Protein AF-A0A1E1LNU1-F1 (afdb_monomer_lite)

Foldseek 3Di:
DPPPDQDPVCVVVVDDPVVVVVVVCVVLVVLVVLLVLLVVLLVVLVVVLEQSDDLLVLLLLLLLLCCQQPVQPPDPSSVVRSVSVNVSSVSSVVSCLRRHLVVCPVPNVCSVCVVVVSVVSNVVSNVVLVVQCVVDPDSVCSSVVSVPPD

pLDDT: mean 88.0, std 10.59, range [38.09, 97.69]

Sequence (150 aa):
MVRAYLSPVDKVNKPSLRYLQVQDFFVLGSGIPWTIAYILYARQANIDKSYGMPLIPLCANIAWEFIYGVIHPNSLGQVISFVPWLIADVPIVYWTLKHGPSKWEQAPLVADNLGLILTVGIAMMLAMHLAFRRSCKNIEDGPFWSAWGL

Organism: NCBI:txid914238

Structure (mmCIF, N/CA/C/O backbone):
data_AF-A0A1E1LNU1-F1
#
_entry.id   AF-A0A1E1LNU1-F1
#
loop_
_atom_site.group_PDB
_atom_site.id
_atom_site.type_symbol
_atom_site.label_atom_id
_atom_site.label_alt_id
_atom_site.label_comp_id
_atom_site.label_asym_id
_atom_site.label_entity_id
_atom_site.label_seq_id
_atom_site.pdbx_PDB_ins_code
_atom_site.Cartn_x
_atom_site.Cartn_y
_atom_site.Cartn_z
_atom_site.occupancy
_atom_site.B_iso_or_equiv
_atom_site.auth_seq_id
_atom_site.auth_comp_id
_atom_site.auth_asym_id
_atom_site.auth_atom_id
_atom_site.pdbx_PDB_model_num
ATOM 1 N N . MET A 1 1 ? 27.228 3.484 -13.590 1.00 39.44 1 MET A N 1
ATOM 2 C CA . MET A 1 1 ? 26.006 4.055 -14.195 1.00 39.44 1 MET A CA 1
ATOM 3 C C . MET A 1 1 ? 25.040 2.895 -14.382 1.00 39.44 1 MET A C 1
ATOM 5 O O . MET A 1 1 ? 25.286 2.054 -15.237 1.00 39.44 1 MET A O 1
ATOM 9 N N . VAL A 1 2 ? 24.063 2.740 -13.486 1.00 38.09 2 VAL A N 1
ATOM 10 C CA . VAL A 1 2 ? 23.100 1.630 -13.556 1.00 38.09 2 VAL A CA 1
ATOM 11 C C . VAL A 1 2 ? 22.245 1.882 -14.792 1.00 38.09 2 VAL A C 1
ATOM 13 O O . VAL A 1 2 ? 21.582 2.911 -14.868 1.00 38.09 2 VAL A O 1
ATOM 16 N N . ARG A 1 3 ? 22.328 1.014 -15.803 1.00 46.28 3 ARG A N 1
ATOM 17 C CA . ARG A 1 3 ? 21.439 1.095 -16.965 1.00 46.28 3 ARG A CA 1
ATOM 18 C C . ARG A 1 3 ? 20.064 0.666 -16.462 1.00 46.28 3 ARG A C 1
ATOM 20 O O . ARG A 1 3 ? 19.801 -0.530 -16.354 1.00 46.28 3 ARG A O 1
ATOM 27 N N . ALA A 1 4 ? 19.261 1.640 -16.038 1.00 57.31 4 ALA A N 1
ATOM 28 C CA . ALA A 1 4 ? 17.885 1.401 -15.652 1.00 57.31 4 ALA A CA 1
ATOM 29 C C . ALA A 1 4 ? 17.170 0.721 -16.823 1.00 57.31 4 ALA A C 1
ATOM 31 O O . ALA A 1 4 ? 17.462 0.959 -17.999 1.00 57.31 4 ALA A O 1
ATOM 32 N N . TYR A 1 5 ? 16.314 -0.221 -16.466 1.00 64.31 5 TYR A N 1
ATOM 33 C CA . TYR A 1 5 ? 15.467 -0.955 -17.382 1.00 64.31 5 TYR A CA 1
ATOM 34 C C . TYR A 1 5 ? 14.774 0.010 -18.366 1.00 64.31 5 TYR A C 1
ATOM 36 O O . TYR A 1 5 ? 14.134 0.962 -17.936 1.00 64.31 5 TYR A O 1
ATOM 44 N N . LEU A 1 6 ? 14.909 -0.221 -19.678 1.00 72.50 6 LEU A N 1
ATOM 45 C CA . LEU A 1 6 ? 14.205 0.573 -20.693 1.00 72.50 6 LEU A CA 1
ATOM 46 C C . LEU A 1 6 ? 12.798 0.016 -20.887 1.00 72.50 6 LEU A C 1
ATOM 48 O O . LEU A 1 6 ? 12.665 -1.154 -21.278 1.00 72.50 6 LEU A O 1
ATOM 52 N N . SER A 1 7 ? 11.784 0.860 -20.698 1.00 73.06 7 SER A N 1
ATOM 53 C CA . SER A 1 7 ? 10.402 0.482 -20.992 1.00 73.06 7 SER A CA 1
ATOM 54 C C . SER A 1 7 ? 10.227 0.151 -22.485 1.00 73.06 7 SER A C 1
ATOM 56 O O . SER A 1 7 ? 11.021 0.589 -23.329 1.00 73.06 7 SER A O 1
ATOM 58 N N . PRO A 1 8 ? 9.201 -0.628 -22.870 1.00 78.06 8 PRO A N 1
ATOM 59 C CA . PRO A 1 8 ? 8.859 -0.873 -24.267 1.00 78.06 8 PRO A CA 1
ATOM 60 C C . PRO A 1 8 ? 8.709 0.423 -25.071 1.00 78.06 8 PRO A C 1
ATOM 62 O O . PRO A 1 8 ? 9.169 0.495 -26.210 1.00 78.06 8 PRO A O 1
ATOM 65 N N . VAL A 1 9 ? 8.137 1.460 -24.453 1.00 77.94 9 VAL A N 1
ATOM 66 C CA . VAL A 1 9 ? 7.977 2.789 -25.053 1.00 77.94 9 VAL A CA 1
ATOM 67 C C . VAL A 1 9 ? 9.340 3.441 -25.292 1.00 77.94 9 VAL A C 1
ATOM 69 O O . VAL A 1 9 ? 9.596 3.937 -26.390 1.00 77.94 9 VAL A O 1
ATOM 72 N N . ASP A 1 10 ? 10.257 3.358 -24.327 1.00 82.69 10 ASP A N 1
ATOM 73 C CA . ASP A 1 10 ? 11.613 3.903 -24.468 1.00 82.69 10 ASP A CA 1
ATOM 74 C C . ASP A 1 10 ? 12.416 3.179 -25.555 1.00 82.69 10 ASP A C 1
ATOM 76 O O . ASP A 1 10 ? 13.184 3.803 -26.290 1.00 82.69 10 ASP A O 1
ATOM 80 N N . LYS A 1 11 ? 12.221 1.864 -25.714 1.00 83.88 11 LYS A N 1
ATOM 81 C CA . LYS A 1 11 ? 12.872 1.081 -26.780 1.00 83.88 11 LYS A CA 1
ATOM 82 C C . LYS A 1 11 ? 12.426 1.520 -28.175 1.00 83.88 11 LYS A C 1
ATOM 84 O O . LYS A 1 11 ? 13.252 1.539 -29.089 1.00 83.88 11 LYS A O 1
ATOM 89 N N . VAL A 1 12 ? 11.147 1.864 -28.337 1.00 87.19 12 VAL A N 1
ATOM 90 C CA . VAL A 1 12 ? 10.583 2.343 -29.609 1.00 87.19 12 VAL A CA 1
ATOM 91 C C . VAL A 1 12 ? 11.014 3.782 -29.882 1.00 87.19 12 VAL A C 1
ATOM 93 O O . VAL A 1 12 ? 11.515 4.075 -30.967 1.00 87.19 12 VAL A O 1
ATOM 96 N N . ASN A 1 13 ? 10.884 4.660 -28.887 1.00 87.56 13 ASN A N 1
ATOM 97 C CA . ASN A 1 13 ? 11.117 6.095 -29.047 1.00 87.56 13 ASN A CA 1
ATOM 98 C C . ASN A 1 13 ? 12.602 6.484 -29.032 1.00 87.56 13 ASN A C 1
ATOM 100 O O . ASN A 1 13 ? 12.945 7.566 -29.502 1.00 87.56 13 ASN A O 1
ATOM 104 N N . LYS A 1 14 ? 13.480 5.617 -28.504 1.00 88.38 14 LYS A N 1
ATOM 105 C CA . LYS A 1 14 ? 14.933 5.832 -28.376 1.00 88.38 14 LYS A CA 1
ATOM 106 C C . LYS A 1 14 ? 15.276 7.235 -27.838 1.00 88.38 14 LYS A C 1
ATOM 108 O O . LYS A 1 14 ? 16.014 7.977 -28.494 1.00 88.38 14 LYS A O 1
ATOM 113 N N . PRO A 1 15 ? 14.736 7.627 -26.670 1.00 86.44 15 PRO A N 1
ATOM 114 C CA . PRO A 1 15 ? 14.936 8.967 -26.139 1.00 86.44 15 PRO A CA 1
ATOM 115 C C . PRO A 1 15 ? 16.404 9.214 -25.760 1.00 86.44 15 PRO A C 1
ATOM 117 O O . PRO A 1 15 ? 17.189 8.289 -25.538 1.00 86.44 15 PRO A O 1
ATOM 120 N N . SER A 1 16 ? 16.785 10.490 -25.662 1.00 91.12 16 SER A N 1
ATOM 121 C CA . SER A 1 16 ? 18.132 10.868 -25.216 1.00 91.12 16 SER A CA 1
ATOM 122 C C . SER A 1 16 ? 18.413 10.395 -23.781 1.00 91.12 16 SER A C 1
ATOM 124 O O . SER A 1 16 ? 17.504 10.307 -22.957 1.00 91.12 16 SER A O 1
ATOM 126 N N . LEU A 1 17 ? 19.687 10.174 -23.436 1.00 87.81 17 LEU A N 1
ATOM 127 C CA . LEU A 1 17 ? 20.077 9.779 -22.074 1.00 87.81 17 LEU A CA 1
ATOM 128 C C . LEU A 1 17 ? 19.579 10.770 -21.008 1.00 87.81 17 LEU A C 1
ATOM 130 O O . LEU A 1 17 ? 19.150 10.356 -19.936 1.00 87.81 17 LEU A O 1
ATOM 134 N N . ARG A 1 18 ? 19.590 12.073 -21.317 1.00 88.19 18 ARG A N 1
ATOM 135 C CA . ARG A 1 18 ? 19.108 13.120 -20.407 1.00 88.19 18 ARG A CA 1
ATOM 136 C C . ARG A 1 18 ? 17.622 12.959 -20.088 1.00 88.19 18 ARG A C 1
ATOM 138 O O . ARG A 1 18 ? 17.226 13.186 -18.952 1.00 88.19 18 ARG A O 1
ATOM 145 N N . TYR A 1 19 ? 16.815 12.568 -21.073 1.00 87.75 19 TYR A N 1
ATOM 146 C CA . TYR A 1 19 ? 15.390 12.313 -20.868 1.00 87.75 19 TYR A CA 1
ATOM 147 C C . TYR A 1 19 ? 15.178 11.166 -19.873 1.00 87.75 19 TYR A C 1
ATOM 149 O O . TYR A 1 19 ? 14.474 11.348 -18.885 1.00 87.75 19 TYR A O 1
ATOM 157 N N . LEU A 1 20 ? 15.871 10.040 -20.077 1.00 83.94 20 LEU A N 1
ATOM 158 C CA . LEU A 1 20 ? 15.795 8.878 -19.183 1.00 83.94 20 LEU A CA 1
ATOM 159 C C . LEU A 1 20 ? 16.226 9.228 -17.751 1.00 83.94 20 LEU A C 1
ATOM 161 O O . LEU A 1 20 ? 15.555 8.862 -16.797 1.00 83.94 20 LEU A O 1
ATOM 165 N N . GLN A 1 21 ? 17.297 10.012 -17.595 1.00 86.38 21 GLN A N 1
ATOM 166 C CA . GLN A 1 21 ? 17.763 10.459 -16.277 1.00 86.38 21 GLN A CA 1
ATOM 167 C C . GLN A 1 21 ? 16.735 11.332 -15.548 1.00 86.38 21 GLN A C 1
ATOM 169 O O . GLN A 1 21 ? 16.561 11.194 -14.339 1.00 86.38 21 GLN A O 1
ATOM 174 N N . VAL A 1 22 ? 16.066 12.237 -16.267 1.00 88.06 22 VAL A N 1
ATOM 175 C CA . VAL A 1 22 ? 15.014 13.087 -15.692 1.00 88.06 22 VAL A CA 1
ATOM 176 C C . VAL A 1 22 ? 13.795 12.246 -15.307 1.00 88.06 22 VAL A C 1
ATOM 178 O O . VAL A 1 22 ? 13.253 12.431 -14.221 1.00 88.06 22 VAL A O 1
ATOM 181 N N . GLN A 1 23 ? 13.398 11.295 -16.155 1.00 84.19 23 GLN A N 1
ATOM 182 C CA . GLN A 1 23 ? 12.316 10.353 -15.869 1.00 84.19 23 GLN A CA 1
ATOM 183 C C . GLN A 1 23 ? 12.604 9.528 -14.608 1.00 84.19 23 GLN A C 1
ATOM 185 O O . GLN A 1 23 ? 11.797 9.539 -13.679 1.00 84.19 23 GLN A O 1
ATOM 190 N N . ASP A 1 24 ? 13.770 8.882 -14.534 1.00 80.88 24 ASP A N 1
ATOM 191 C CA . ASP A 1 24 ? 14.178 8.076 -13.379 1.00 80.88 24 ASP A CA 1
ATOM 192 C C . ASP A 1 24 ? 14.226 8.912 -12.094 1.00 80.88 24 ASP A C 1
ATOM 194 O O . ASP A 1 24 ? 13.791 8.455 -11.036 1.00 80.88 24 ASP A O 1
ATOM 198 N N . PHE A 1 25 ? 14.705 10.158 -12.182 1.00 85.44 25 PHE A N 1
ATOM 199 C CA . PHE A 1 25 ? 14.739 11.079 -11.048 1.00 85.44 25 PHE A CA 1
ATOM 200 C C . PHE A 1 25 ? 13.340 11.355 -10.486 1.00 85.44 25 PHE A C 1
ATOM 202 O O . PHE A 1 25 ? 13.156 11.293 -9.272 1.00 85.44 25 PHE A O 1
ATOM 209 N N . PHE A 1 26 ? 12.348 11.628 -11.338 1.00 85.56 26 PHE A N 1
ATOM 210 C CA . PHE A 1 26 ? 10.980 11.875 -10.873 1.00 85.56 26 PHE A CA 1
ATOM 211 C C . PHE A 1 26 ? 10.307 10.613 -10.339 1.00 85.56 26 PHE A C 1
ATOM 213 O O . PHE A 1 26 ? 9.633 10.679 -9.311 1.00 85.56 26 PHE A O 1
ATOM 220 N N . VAL A 1 27 ? 10.517 9.465 -10.987 1.00 78.19 27 VAL A N 1
ATOM 221 C CA . VAL A 1 27 ? 9.957 8.185 -10.534 1.00 78.19 27 VAL A CA 1
ATOM 222 C C . VAL A 1 27 ? 10.501 7.830 -9.153 1.00 78.19 27 VAL A C 1
ATOM 224 O O . VAL A 1 27 ? 9.724 7.648 -8.219 1.00 78.19 27 VAL A O 1
ATOM 227 N N . LEU A 1 28 ? 11.823 7.821 -8.976 1.00 79.38 28 LEU A N 1
ATOM 228 C CA . LEU A 1 28 ? 12.436 7.522 -7.678 1.00 79.38 28 LEU A CA 1
ATOM 229 C C 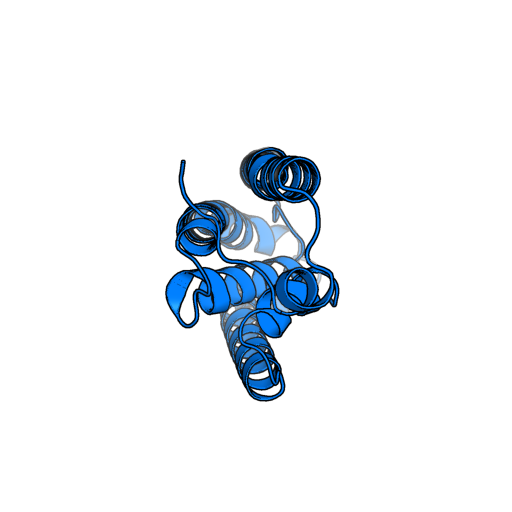. LEU A 1 28 ? 12.144 8.619 -6.643 1.00 79.38 28 LEU A C 1
ATOM 231 O O . LEU A 1 28 ? 11.902 8.321 -5.475 1.00 79.38 28 LEU A O 1
ATOM 235 N N . GLY A 1 29 ? 12.119 9.882 -7.074 1.00 84.31 29 GLY A N 1
ATOM 236 C CA . GLY A 1 29 ? 11.820 11.038 -6.232 1.00 84.31 29 GLY A CA 1
ATOM 237 C C . GLY A 1 29 ? 10.399 11.025 -5.671 1.00 84.31 29 GLY A C 1
ATOM 238 O O . GLY A 1 29 ? 10.211 11.369 -4.505 1.00 84.31 29 GLY A O 1
ATOM 239 N N . SER A 1 30 ? 9.410 10.560 -6.447 1.00 83.94 30 SER A N 1
ATOM 240 C CA . SER A 1 30 ? 8.024 10.380 -5.976 1.00 83.94 30 SER A CA 1
ATOM 241 C C . SER A 1 30 ? 7.905 9.374 -4.824 1.00 83.94 30 SER A C 1
ATOM 243 O O . SER A 1 30 ? 6.989 9.474 -4.007 1.00 83.94 30 SER A O 1
ATOM 245 N N . GLY A 1 31 ? 8.905 8.494 -4.692 1.00 84.25 31 GLY A N 1
ATOM 246 C CA . GLY A 1 31 ? 9.117 7.603 -3.557 1.00 84.25 31 GLY A CA 1
ATOM 247 C C . GLY A 1 31 ? 9.013 8.303 -2.199 1.00 84.25 31 GLY A C 1
ATOM 248 O O . GLY A 1 31 ? 8.413 7.795 -1.251 1.00 84.25 31 GLY A O 1
ATOM 249 N N . ILE A 1 32 ? 9.615 9.491 -2.105 1.00 88.25 32 ILE A N 1
ATOM 250 C CA . ILE A 1 32 ? 9.825 10.202 -0.842 1.00 88.25 32 ILE A CA 1
ATOM 251 C C . ILE A 1 32 ? 8.521 10.825 -0.316 1.00 88.25 32 ILE A C 1
ATOM 253 O O . ILE A 1 32 ? 8.162 10.519 0.825 1.00 88.25 32 ILE A O 1
ATOM 257 N N . PRO A 1 33 ? 7.780 11.650 -1.089 1.00 91.69 33 PRO A N 1
ATOM 258 C CA . PRO A 1 33 ? 6.497 12.184 -0.638 1.00 91.69 33 PRO A CA 1
ATOM 259 C C . PRO A 1 33 ? 5.505 11.097 -0.223 1.00 91.69 33 PRO A C 1
ATOM 261 O O . PRO A 1 33 ? 4.801 11.273 0.769 1.00 91.69 33 PRO A O 1
ATOM 264 N N . TRP A 1 34 ? 5.481 9.966 -0.935 1.00 89.62 34 TRP A N 1
ATOM 265 C CA . TRP A 1 34 ? 4.572 8.862 -0.629 1.00 89.62 34 TRP A CA 1
ATOM 266 C C . TRP A 1 34 ? 4.896 8.204 0.716 1.00 89.62 34 TRP A C 1
ATOM 268 O O . TRP A 1 34 ? 4.021 8.052 1.567 1.00 89.62 34 TRP A O 1
ATOM 278 N N . THR A 1 35 ? 6.179 7.929 0.970 1.00 90.75 35 THR A N 1
ATOM 279 C CA . THR A 1 35 ? 6.636 7.410 2.268 1.00 90.75 35 THR A CA 1
ATOM 280 C C . THR A 1 35 ? 6.296 8.374 3.406 1.00 90.75 35 THR A C 1
ATOM 282 O O . THR A 1 35 ? 5.818 7.953 4.460 1.00 90.75 35 THR A O 1
ATOM 285 N N . ILE A 1 36 ? 6.500 9.681 3.200 1.00 93.81 36 ILE A N 1
ATOM 286 C CA . ILE A 1 36 ? 6.125 10.703 4.187 1.00 93.81 36 ILE A CA 1
ATOM 287 C C . ILE A 1 36 ? 4.614 10.664 4.439 1.00 93.81 36 ILE A C 1
ATOM 289 O O . ILE A 1 36 ? 4.200 10.695 5.597 1.00 93.81 36 ILE A O 1
ATOM 293 N N . ALA A 1 37 ? 3.793 10.546 3.394 1.00 93.19 37 ALA A N 1
ATOM 294 C CA . ALA A 1 37 ? 2.344 10.452 3.532 1.00 93.19 37 ALA A CA 1
ATOM 295 C C . ALA A 1 37 ? 1.924 9.241 4.380 1.00 93.19 37 ALA A C 1
ATOM 297 O O . ALA A 1 37 ? 1.102 9.400 5.278 1.00 93.19 37 ALA A O 1
ATOM 298 N N . TYR A 1 38 ? 2.528 8.066 4.183 1.00 93.44 38 TYR A N 1
ATOM 299 C CA . TYR A 1 38 ? 2.204 6.858 4.962 1.00 93.44 38 TYR A CA 1
ATOM 300 C C . TYR A 1 38 ? 2.545 7.037 6.444 1.00 93.44 38 TYR A C 1
ATOM 302 O O . TYR A 1 38 ? 1.737 6.729 7.325 1.00 93.44 38 TYR A O 1
ATOM 310 N N . ILE A 1 39 ? 3.709 7.626 6.731 1.00 94.00 39 ILE A N 1
ATOM 311 C CA . ILE A 1 39 ? 4.115 7.962 8.102 1.00 94.00 39 ILE A CA 1
ATOM 312 C C . ILE A 1 39 ? 3.127 8.956 8.725 1.00 94.00 39 ILE A C 1
ATOM 314 O O . ILE A 1 39 ? 2.722 8.787 9.879 1.00 94.00 39 ILE A O 1
ATOM 318 N N . LEU A 1 40 ? 2.723 9.987 7.978 1.00 95.25 40 LEU A N 1
ATOM 319 C CA . LEU A 1 40 ? 1.758 10.978 8.447 1.00 95.25 40 LEU A CA 1
ATOM 320 C C . LEU A 1 40 ? 0.375 10.364 8.676 1.00 95.25 40 LEU A C 1
ATOM 322 O O . LEU A 1 40 ? -0.219 10.661 9.709 1.00 95.25 40 LEU A O 1
ATOM 326 N N . TYR A 1 41 ? -0.103 9.470 7.807 1.00 94.75 41 TYR A N 1
ATOM 327 C CA . TYR A 1 41 ? -1.358 8.741 8.005 1.00 94.75 41 TYR A CA 1
ATOM 328 C C . TYR A 1 41 ? -1.327 7.905 9.281 1.00 94.75 41 TYR A C 1
ATOM 330 O O . TYR A 1 41 ? -2.230 8.021 10.109 1.00 94.75 41 TYR A O 1
ATOM 338 N N . ALA A 1 42 ? -0.271 7.116 9.492 1.00 94.31 42 ALA A N 1
ATOM 339 C CA . ALA A 1 42 ? -0.119 6.318 10.706 1.00 94.31 42 ALA A CA 1
ATOM 340 C C . ALA A 1 42 ? -0.042 7.195 11.969 1.00 94.31 42 ALA A C 1
ATOM 342 O O . ALA A 1 42 ? -0.671 6.893 12.987 1.00 94.31 42 ALA A O 1
ATOM 343 N N . ARG A 1 43 ? 0.704 8.306 11.911 1.00 95.06 43 ARG A N 1
ATOM 344 C CA . ARG A 1 43 ? 0.815 9.264 13.019 1.00 95.06 43 ARG A CA 1
ATOM 345 C C . ARG A 1 43 ? -0.532 9.918 13.324 1.00 95.06 43 ARG A C 1
ATOM 347 O O . ARG A 1 43 ? -0.919 9.973 14.491 1.00 95.06 43 ARG A O 1
ATOM 354 N N . GLN A 1 44 ? -1.234 10.394 12.302 1.00 94.75 44 GLN A N 1
ATOM 355 C CA . GLN A 1 44 ? -2.514 11.077 12.449 1.00 94.75 44 GLN A CA 1
ATOM 356 C C . GLN A 1 44 ? -3.599 10.121 12.959 1.00 94.75 44 GLN A C 1
ATOM 358 O O . GLN A 1 44 ? -4.338 10.488 13.866 1.00 94.75 44 GLN A O 1
ATOM 363 N N . ALA A 1 45 ? -3.615 8.865 12.496 1.00 93.56 45 ALA A N 1
ATOM 364 C CA . ALA A 1 45 ? -4.508 7.815 12.998 1.00 93.56 45 ALA A CA 1
ATOM 365 C C . ALA A 1 45 ? -4.408 7.638 14.522 1.00 93.56 45 ALA A C 1
ATOM 367 O O . ALA A 1 45 ? -5.415 7.532 15.227 1.00 93.56 45 ALA A O 1
ATOM 368 N N . ASN A 1 46 ? -3.179 7.649 15.048 1.00 94.25 46 ASN A N 1
ATOM 369 C CA . ASN A 1 46 ? -2.941 7.554 16.483 1.00 94.25 46 ASN A CA 1
ATOM 370 C C . ASN A 1 46 ? -3.335 8.834 17.238 1.00 94.25 46 ASN A C 1
ATOM 372 O O . ASN A 1 46 ? -3.801 8.738 18.373 1.00 94.25 46 ASN A O 1
ATOM 376 N N . ILE A 1 47 ? -3.135 10.018 16.654 1.00 94.38 47 ILE A N 1
ATOM 377 C CA . ILE A 1 47 ? -3.506 11.298 17.282 1.00 94.38 47 ILE A CA 1
ATOM 378 C C . ILE A 1 47 ? -5.030 11.423 17.363 1.00 94.38 47 ILE A C 1
ATOM 380 O O . ILE A 1 47 ? -5.568 11.612 18.452 1.00 94.38 47 ILE A O 1
ATOM 384 N N . ASP A 1 48 ? -5.718 11.223 16.241 1.00 93.62 48 ASP A N 1
ATOM 385 C CA . ASP A 1 48 ? -7.168 11.415 16.122 1.00 93.62 48 ASP A CA 1
ATOM 386 C C . ASP A 1 48 ? -7.982 10.248 16.683 1.00 93.62 48 ASP A C 1
ATOM 388 O O . ASP A 1 48 ? -9.216 10.305 16.721 1.00 93.62 48 ASP A O 1
ATOM 392 N N . LYS A 1 49 ? -7.298 9.170 17.093 1.00 91.50 49 LYS A N 1
ATOM 393 C CA . LYS A 1 49 ? -7.917 7.912 17.523 1.00 91.50 49 LYS A CA 1
ATOM 394 C C . LYS A 1 49 ? -8.942 7.458 16.484 1.00 91.50 49 LYS A C 1
ATOM 396 O O . LYS A 1 49 ? -10.113 7.242 16.791 1.00 91.50 49 LYS A O 1
ATOM 401 N N . SER A 1 50 ? -8.488 7.355 15.238 1.00 89.25 50 SER A N 1
ATOM 402 C CA . SER A 1 50 ? -9.299 7.000 14.073 1.00 89.25 50 SER A CA 1
ATOM 403 C C . SER A 1 50 ? -8.521 6.077 13.134 1.00 89.25 50 SER A C 1
ATOM 405 O O . SER A 1 50 ? -7.332 5.828 13.334 1.00 89.25 50 SER A O 1
ATOM 407 N N . TYR A 1 51 ? -9.179 5.585 12.086 1.00 85.62 51 TYR A N 1
ATOM 408 C CA . TYR A 1 51 ? -8.481 4.987 10.951 1.00 85.62 51 TYR A CA 1
ATOM 409 C C . TYR A 1 51 ? -7.716 6.069 10.172 1.00 85.62 51 TYR A C 1
ATOM 411 O O . TYR A 1 51 ? -8.233 7.164 9.950 1.00 85.62 51 TYR A O 1
ATOM 419 N N . GLY A 1 52 ? -6.467 5.777 9.795 1.00 80.50 52 GLY A N 1
ATOM 420 C CA . GLY A 1 52 ? -5.586 6.739 9.115 1.00 80.50 52 GLY A CA 1
ATOM 421 C C . GLY A 1 52 ? -5.936 6.961 7.650 1.00 80.50 52 GLY A C 1
ATOM 422 O O . GLY A 1 52 ? -5.731 8.045 7.122 1.00 80.50 52 GLY A O 1
ATOM 423 N N . MET A 1 53 ? -6.500 5.943 7.006 1.00 90.12 53 MET A N 1
ATOM 424 C CA . MET A 1 53 ? -6.876 5.940 5.597 1.00 90.12 53 MET A CA 1
ATOM 425 C C . MET A 1 53 ? -8.232 5.236 5.444 1.00 90.12 53 MET A C 1
ATOM 427 O O . MET A 1 53 ? -8.526 4.333 6.233 1.00 90.12 53 MET A O 1
ATOM 431 N N . PRO A 1 54 ? -9.073 5.611 4.462 1.00 91.38 54 PRO A N 1
ATOM 432 C CA . PRO A 1 54 ? -10.293 4.862 4.180 1.00 91.38 54 PRO A CA 1
ATOM 433 C C . PRO A 1 54 ? -9.999 3.379 3.882 1.00 91.38 54 PRO A C 1
ATOM 435 O O . PRO A 1 54 ? -8.982 3.045 3.275 1.00 91.38 54 PRO A O 1
ATOM 438 N N . LEU A 1 55 ? -10.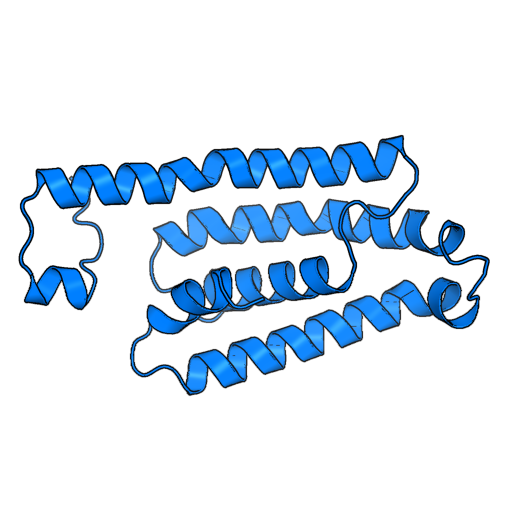907 2.486 4.297 1.00 92.81 55 LEU A N 1
ATOM 439 C CA . LEU A 1 55 ? -10.672 1.033 4.303 1.00 92.81 55 LEU A CA 1
ATOM 440 C C . LEU A 1 55 ? -10.380 0.451 2.912 1.00 92.81 55 LEU A C 1
ATOM 442 O O . LEU A 1 55 ? -9.488 -0.379 2.773 1.00 92.81 55 LEU A O 1
ATOM 446 N N . ILE A 1 56 ? -11.127 0.880 1.889 1.00 92.69 56 ILE A N 1
ATOM 447 C CA . ILE A 1 56 ? -10.990 0.364 0.517 1.00 92.69 56 ILE A CA 1
ATOM 448 C C . ILE A 1 56 ? -9.625 0.749 -0.090 1.00 92.69 56 ILE A C 1
ATOM 450 O O . ILE A 1 56 ? -8.915 -0.164 -0.510 1.00 92.69 56 ILE A O 1
ATOM 454 N N . PRO A 1 57 ? -9.207 2.034 -0.086 1.00 92.81 57 PRO A N 1
ATOM 455 C CA . PRO A 1 57 ? -7.854 2.434 -0.477 1.00 92.81 57 PRO A CA 1
ATOM 456 C C . PRO A 1 57 ? -6.746 1.692 0.269 1.00 92.81 57 PRO A C 1
ATOM 458 O O . PRO A 1 57 ? -5.793 1.257 -0.362 1.00 92.81 57 PRO A O 1
ATOM 461 N N . LEU A 1 58 ? -6.889 1.476 1.582 1.00 94.88 58 LEU A N 1
ATOM 462 C CA . LEU A 1 58 ? -5.903 0.713 2.354 1.00 94.88 58 LEU A CA 1
ATOM 463 C C . LEU A 1 58 ? -5.792 -0.736 1.858 1.00 94.88 58 LEU A C 1
ATOM 465 O O . LEU A 1 58 ? -4.693 -1.245 1.667 1.00 94.88 58 LEU A O 1
ATOM 469 N N . CYS A 1 59 ? -6.926 -1.398 1.601 1.00 96.38 59 CYS A N 1
ATOM 470 C CA . CYS A 1 59 ? -6.924 -2.751 1.039 1.00 96.38 59 CYS A CA 1
ATOM 471 C C . CYS A 1 59 ? -6.263 -2.795 -0.344 1.00 96.38 59 CYS A C 1
ATOM 473 O O . CYS A 1 59 ? -5.548 -3.747 -0.657 1.00 96.38 59 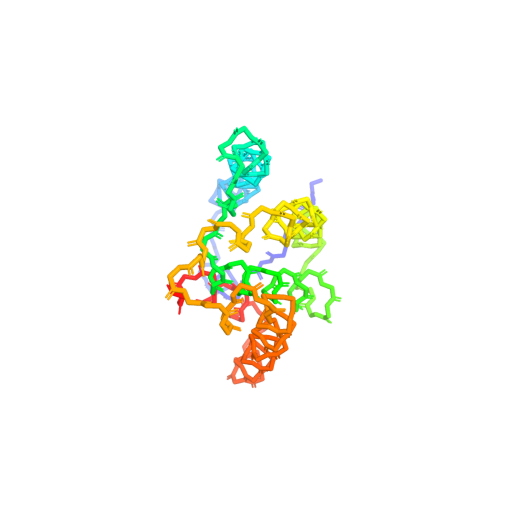CYS A O 1
ATOM 475 N N . ALA A 1 60 ? -6.523 -1.782 -1.169 1.00 94.62 60 ALA A N 1
ATOM 476 C CA . ALA A 1 60 ? -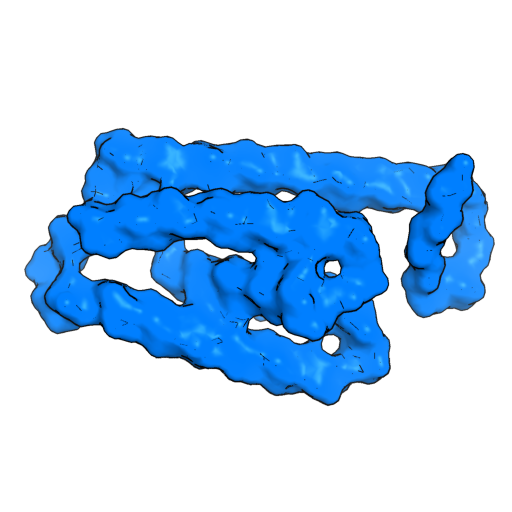5.982 -1.690 -2.513 1.00 94.62 60 ALA A CA 1
ATOM 477 C C . ALA A 1 60 ? -4.472 -1.401 -2.514 1.00 94.62 60 ALA A C 1
ATOM 479 O O . ALA A 1 60 ? -3.751 -2.064 -3.252 1.00 94.62 60 ALA A O 1
ATOM 480 N N . ASN A 1 61 ? -3.983 -0.509 -1.643 1.00 94.56 61 ASN A N 1
ATOM 481 C CA . ASN A 1 61 ? -2.552 -0.228 -1.479 1.00 94.56 61 ASN A CA 1
ATOM 482 C C . ASN A 1 61 ? -1.787 -1.487 -1.065 1.00 94.56 61 ASN A C 1
ATOM 484 O O . ASN A 1 61 ? -0.908 -1.924 -1.803 1.00 94.56 61 ASN A O 1
ATOM 488 N N . ILE A 1 62 ? -2.211 -2.150 0.017 1.00 95.94 62 ILE A N 1
ATOM 489 C CA . ILE A 1 62 ? -1.579 -3.390 0.496 1.00 95.94 62 ILE A CA 1
ATOM 490 C C . ILE A 1 62 ? -1.526 -4.436 -0.622 1.00 95.94 62 ILE A C 1
ATOM 492 O O . ILE A 1 62 ? -0.503 -5.089 -0.837 1.00 95.94 62 ILE A O 1
ATOM 496 N N . ALA A 1 63 ? -2.632 -4.611 -1.351 1.00 96.44 63 ALA A N 1
ATOM 497 C CA . ALA A 1 63 ? -2.691 -5.573 -2.439 1.00 96.44 63 ALA A CA 1
ATOM 498 C C . ALA A 1 63 ? -1.766 -5.190 -3.603 1.00 96.44 63 ALA A C 1
ATOM 500 O O . ALA A 1 63 ? -1.036 -6.045 -4.106 1.00 96.44 63 ALA A O 1
ATOM 501 N N . TRP A 1 64 ? -1.766 -3.925 -4.021 1.00 94.81 64 TRP A N 1
ATOM 502 C CA . TRP A 1 64 ? -0.912 -3.417 -5.092 1.00 94.81 64 TRP A CA 1
ATOM 503 C C . TRP A 1 64 ? 0.572 -3.582 -4.739 1.00 94.81 64 TRP A C 1
ATOM 505 O O . TRP A 1 64 ? 1.337 -4.168 -5.509 1.00 94.81 64 TRP A O 1
ATOM 515 N N . GLU A 1 65 ? 0.968 -3.164 -3.541 1.00 94.94 65 GLU A N 1
ATOM 516 C CA . GLU A 1 65 ? 2.351 -3.225 -3.067 1.00 94.94 65 GLU A CA 1
ATOM 517 C C . GLU A 1 65 ? 2.828 -4.663 -2.871 1.00 94.94 65 GLU A C 1
ATOM 519 O O . GLU A 1 65 ? 3.969 -4.989 -3.199 1.00 94.94 65 GLU A O 1
ATOM 524 N N . PHE A 1 66 ? 1.958 -5.567 -2.422 1.00 95.62 66 PHE A N 1
ATOM 525 C CA . PHE A 1 66 ? 2.305 -6.980 -2.309 1.00 95.62 66 PHE A CA 1
ATOM 526 C C . PHE A 1 66 ? 2.437 -7.661 -3.677 1.00 95.62 66 PHE A C 1
ATOM 528 O O . PHE A 1 66 ? 3.431 -8.349 -3.938 1.00 95.62 66 PHE A O 1
ATOM 535 N N . ILE A 1 67 ? 1.475 -7.461 -4.586 1.00 94.81 67 ILE A N 1
ATOM 536 C CA . ILE A 1 67 ? 1.521 -8.082 -5.916 1.00 94.81 67 ILE A CA 1
ATOM 537 C C . ILE A 1 67 ? 2.728 -7.586 -6.706 1.00 94.81 67 ILE A C 1
ATOM 539 O O . ILE A 1 67 ? 3.450 -8.409 -7.265 1.00 94.81 67 ILE A O 1
ATOM 543 N N . TYR A 1 68 ? 2.978 -6.280 -6.744 1.00 91.81 68 TYR A N 1
ATOM 544 C CA . TYR A 1 68 ? 4.024 -5.710 -7.597 1.00 91.81 68 TYR A CA 1
ATOM 545 C C . TYR A 1 68 ? 5.357 -5.480 -6.883 1.00 91.81 68 TYR A C 1
ATOM 547 O O . TYR A 1 68 ? 6.375 -5.305 -7.545 1.00 91.81 68 TYR A O 1
ATOM 555 N N . GLY A 1 69 ? 5.391 -5.500 -5.552 1.00 90.44 69 GLY A N 1
ATOM 556 C CA . GLY A 1 69 ? 6.629 -5.445 -4.774 1.00 90.44 69 GLY A CA 1
ATOM 557 C C . GLY A 1 69 ? 7.204 -6.823 -4.445 1.00 90.44 69 GLY A C 1
ATOM 558 O O . GLY A 1 69 ? 8.424 -6.955 -4.354 1.00 90.44 69 GLY A O 1
ATOM 559 N N . VAL A 1 70 ? 6.358 -7.854 -4.291 1.00 92.38 70 VAL A N 1
ATOM 560 C CA . VAL A 1 70 ? 6.776 -9.179 -3.790 1.00 92.38 70 VAL A CA 1
ATOM 561 C C . VAL A 1 70 ? 6.530 -10.305 -4.796 1.00 92.38 70 VAL A C 1
ATOM 563 O O . VAL A 1 70 ? 7.454 -11.062 -5.087 1.00 92.38 70 VAL A O 1
ATOM 566 N N . ILE A 1 71 ? 5.314 -10.443 -5.339 1.00 92.50 71 ILE A N 1
ATOM 567 C CA . ILE A 1 71 ? 4.964 -11.601 -6.192 1.00 92.50 71 ILE A CA 1
ATOM 568 C C . ILE A 1 71 ? 5.461 -11.434 -7.637 1.00 92.50 71 ILE A C 1
ATOM 570 O O . ILE A 1 71 ? 6.018 -12.363 -8.225 1.00 92.50 71 ILE A O 1
ATOM 574 N N . HIS A 1 72 ? 5.251 -10.261 -8.225 1.00 89.06 72 HIS A N 1
ATOM 575 C CA . HIS A 1 72 ? 5.582 -9.940 -9.613 1.00 89.06 72 HIS A CA 1
ATOM 576 C C . HIS A 1 72 ? 6.341 -8.608 -9.724 1.00 89.06 72 HIS A C 1
ATOM 578 O O . HIS A 1 72 ? 5.858 -7.694 -10.397 1.00 89.06 72 HIS A O 1
ATOM 584 N N . PRO A 1 73 ? 7.522 -8.471 -9.091 1.00 85.12 73 PRO A N 1
ATOM 585 C CA . PRO A 1 73 ? 8.326 -7.270 -9.245 1.00 85.12 73 PRO A CA 1
ATOM 586 C C . PRO A 1 73 ? 8.924 -7.181 -10.647 1.00 85.12 73 PRO A C 1
ATOM 588 O O . PRO A 1 73 ? 9.508 -8.139 -11.158 1.00 85.12 73 PRO A O 1
ATOM 591 N N . ASN A 1 74 ? 8.833 -5.999 -11.256 1.00 80.00 74 ASN A N 1
ATOM 592 C CA . ASN A 1 74 ? 9.381 -5.767 -12.596 1.00 80.00 74 ASN A CA 1
ATOM 593 C C . ASN A 1 74 ? 10.818 -5.248 -12.573 1.00 80.00 74 ASN A C 1
ATOM 595 O O . ASN A 1 74 ? 11.522 -5.315 -13.580 1.00 80.00 74 ASN A O 1
ATOM 599 N N . SER A 1 75 ? 11.262 -4.696 -11.445 1.00 78.94 75 SER A N 1
ATOM 600 C CA . SER A 1 75 ? 12.619 -4.188 -11.280 1.00 78.94 75 SER A CA 1
ATOM 601 C C . SER A 1 75 ? 13.023 -4.152 -9.811 1.00 78.94 75 SER A C 1
ATOM 603 O O . SER A 1 75 ? 12.181 -4.105 -8.915 1.00 78.94 75 SER A O 1
ATOM 605 N N . LEU A 1 76 ? 14.334 -4.102 -9.560 1.00 76.75 76 LEU A N 1
ATOM 606 C CA . LEU A 1 76 ? 14.859 -3.891 -8.211 1.00 76.75 76 LEU A CA 1
ATOM 607 C C . LEU A 1 76 ? 14.392 -2.548 -7.621 1.00 76.75 76 LEU A C 1
ATOM 609 O O . LEU A 1 76 ? 14.178 -2.452 -6.419 1.00 76.75 76 LEU A O 1
ATOM 613 N N . GLY A 1 77 ? 14.185 -1.532 -8.467 1.00 76.38 77 GLY A N 1
ATOM 614 C CA . GLY A 1 77 ? 13.632 -0.244 -8.045 1.00 76.38 77 GLY A CA 1
ATOM 615 C C . GLY A 1 77 ? 12.228 -0.383 -7.458 1.00 76.38 77 GLY A C 1
ATOM 616 O O . GLY A 1 77 ? 11.973 0.153 -6.388 1.00 76.38 77 GLY A O 1
ATOM 617 N N . GLN A 1 78 ? 11.354 -1.174 -8.090 1.00 80.06 78 GLN A N 1
ATOM 618 C CA . GLN A 1 78 ? 10.014 -1.442 -7.553 1.00 80.06 78 GLN A CA 1
ATOM 619 C C . GLN A 1 78 ? 10.067 -2.153 -6.203 1.00 80.06 78 GLN A C 1
ATOM 621 O O . GLN A 1 78 ? 9.352 -1.764 -5.290 1.00 80.06 78 GLN A O 1
ATOM 626 N N . VAL A 1 79 ? 10.950 -3.141 -6.038 1.00 84.81 79 VAL A N 1
ATOM 627 C CA . VAL A 1 79 ? 11.115 -3.829 -4.748 1.00 84.81 79 VAL A CA 1
ATOM 628 C C . VAL A 1 79 ? 11.556 -2.844 -3.660 1.00 84.81 79 VAL A C 1
ATOM 630 O O . VAL A 1 79 ? 10.969 -2.810 -2.582 1.00 84.81 79 VAL A O 1
ATOM 633 N N . ILE A 1 80 ? 12.561 -2.010 -3.949 1.00 84.19 80 ILE A N 1
ATOM 634 C CA . ILE A 1 80 ? 13.107 -1.035 -2.991 1.00 84.19 80 ILE A CA 1
ATOM 635 C C . ILE A 1 80 ? 12.098 0.074 -2.664 1.00 84.19 80 ILE A C 1
ATOM 637 O O . ILE A 1 80 ? 12.161 0.631 -1.573 1.00 84.19 80 ILE A O 1
ATOM 641 N N . SER A 1 81 ? 11.170 0.397 -3.563 1.00 83.12 81 SER A N 1
ATOM 642 C CA . SER A 1 81 ? 10.130 1.398 -3.306 1.00 83.12 81 SER A CA 1
ATOM 643 C C . SER A 1 81 ? 8.896 0.811 -2.618 1.00 83.12 81 SER A C 1
ATOM 645 O O . SER A 1 81 ? 8.456 1.351 -1.609 1.00 83.12 81 SER A O 1
ATOM 647 N N . PHE A 1 82 ? 8.349 -0.294 -3.126 1.00 90.25 82 PHE A N 1
ATOM 648 C CA . PHE A 1 82 ? 7.027 -0.787 -2.724 1.00 90.25 82 PHE A CA 1
ATOM 649 C C . PHE A 1 82 ? 7.073 -1.644 -1.462 1.00 90.25 82 PHE A C 1
ATOM 651 O O . PHE A 1 82 ? 6.143 -1.598 -0.667 1.00 90.25 82 PHE A O 1
ATOM 658 N N . VAL A 1 83 ? 8.152 -2.397 -1.221 1.00 91.12 83 VAL A N 1
ATOM 659 C CA . VAL A 1 83 ? 8.256 -3.205 0.007 1.00 91.12 83 VAL A CA 1
ATOM 660 C C . VAL A 1 83 ? 8.313 -2.323 1.262 1.00 91.12 83 VAL A C 1
ATOM 662 O O . VAL A 1 83 ? 7.618 -2.638 2.227 1.00 91.12 83 VAL A O 1
ATOM 665 N N . PRO A 1 84 ? 9.069 -1.207 1.296 1.00 91.94 84 PRO A N 1
ATOM 666 C CA . PRO A 1 84 ? 8.984 -0.274 2.416 1.00 91.94 84 PRO A CA 1
ATOM 667 C C . PRO A 1 84 ? 7.599 0.342 2.612 1.00 91.94 84 PRO A C 1
ATOM 669 O O . PRO A 1 84 ? 7.205 0.544 3.759 1.00 91.94 84 PRO A O 1
ATOM 672 N N . TRP A 1 85 ? 6.858 0.618 1.536 1.00 93.69 85 TRP A N 1
ATOM 673 C CA . TRP A 1 85 ? 5.480 1.097 1.652 1.00 93.69 85 TRP A CA 1
ATOM 674 C C . TRP A 1 85 ? 4.557 0.030 2.248 1.00 93.69 85 TRP A C 1
ATOM 676 O O . TRP A 1 85 ? 3.859 0.323 3.217 1.00 93.69 85 TRP A O 1
ATOM 686 N N . LEU A 1 86 ? 4.722 -1.231 1.837 1.00 95.00 86 LEU A N 1
ATOM 687 C CA . LEU A 1 86 ? 3.959 -2.355 2.386 1.00 95.00 86 LEU A CA 1
ATOM 688 C C . LEU A 1 86 ? 4.220 -2.540 3.885 1.00 95.00 86 LEU A C 1
ATOM 690 O O . LEU A 1 86 ? 3.325 -2.866 4.665 1.00 95.00 86 LEU A O 1
ATOM 694 N N . ILE A 1 87 ? 5.463 -2.316 4.316 1.00 94.88 87 ILE A N 1
ATOM 695 C CA . ILE A 1 87 ? 5.820 -2.308 5.739 1.00 94.88 87 ILE A CA 1
ATOM 696 C C . ILE A 1 87 ? 5.177 -1.107 6.447 1.00 94.88 87 ILE A C 1
ATOM 698 O O . ILE A 1 87 ? 4.729 -1.234 7.588 1.00 94.88 87 ILE A O 1
ATOM 702 N N . ALA A 1 88 ? 5.118 0.053 5.793 1.00 93.75 88 ALA A N 1
ATOM 703 C CA . ALA A 1 88 ? 4.504 1.258 6.337 1.00 93.75 88 ALA A CA 1
ATOM 704 C C . ALA A 1 88 ? 2.966 1.176 6.426 1.00 93.75 88 ALA A C 1
ATOM 706 O O . ALA A 1 88 ? 2.386 1.873 7.261 1.00 93.75 88 ALA A O 1
ATOM 707 N N . ASP A 1 89 ? 2.310 0.279 5.688 1.00 95.06 89 ASP A N 1
ATOM 708 C CA . ASP A 1 89 ? 0.882 -0.021 5.859 1.00 95.06 89 ASP A CA 1
ATOM 709 C C . ASP A 1 89 ? 0.573 -0.754 7.175 1.00 95.06 89 ASP A C 1
ATOM 711 O O . ASP A 1 89 ? -0.507 -0.581 7.745 1.00 95.06 89 ASP A O 1
ATOM 715 N N . VAL A 1 90 ? 1.519 -1.523 7.729 1.00 95.75 90 VAL A N 1
ATOM 716 C CA . VAL A 1 90 ? 1.333 -2.267 8.993 1.00 95.75 90 VAL A CA 1
ATOM 717 C C . VAL A 1 90 ? 0.858 -1.370 10.147 1.00 95.75 90 VAL A C 1
ATOM 719 O O . VAL A 1 90 ? -0.159 -1.695 10.771 1.00 95.75 90 VAL A O 1
ATOM 722 N N . PRO A 1 91 ? 1.519 -0.237 10.469 1.00 95.19 91 PRO A N 1
ATOM 723 C CA . PRO A 1 91 ? 1.016 0.660 11.504 1.00 95.19 91 PRO A CA 1
ATOM 724 C C . PRO A 1 91 ? -0.333 1.301 11.137 1.00 95.19 91 PRO A C 1
ATOM 726 O O . PRO A 1 91 ? -1.134 1.543 12.041 1.00 95.19 91 PRO A O 1
ATOM 729 N N . ILE A 1 92 ? -0.631 1.542 9.854 1.00 95.19 92 ILE A N 1
ATOM 730 C CA . ILE A 1 92 ? -1.932 2.085 9.418 1.00 95.19 92 ILE A CA 1
ATOM 731 C C . ILE A 1 92 ? -3.048 1.068 9.691 1.00 95.19 92 ILE A C 1
ATOM 733 O O . ILE A 1 92 ? -4.074 1.426 10.278 1.00 95.19 92 ILE A O 1
ATOM 737 N N . VAL A 1 93 ? -2.834 -0.206 9.349 1.00 96.06 93 VAL A N 1
ATOM 738 C CA . VAL A 1 93 ? -3.753 -1.312 9.663 1.00 96.06 93 VAL A CA 1
ATOM 739 C C . VAL A 1 93 ? -3.929 -1.453 11.170 1.00 96.06 93 VAL A C 1
ATOM 741 O O . VAL A 1 93 ? -5.059 -1.532 11.648 1.00 96.06 93 VAL A O 1
ATOM 744 N N . TYR A 1 94 ? -2.837 -1.426 11.936 1.00 96.00 94 TYR A N 1
ATOM 745 C CA . TYR A 1 94 ? -2.895 -1.542 13.392 1.00 96.00 94 TYR A CA 1
ATOM 746 C C . TYR A 1 94 ? -3.775 -0.457 14.024 1.00 96.00 94 TYR A C 1
ATOM 748 O O . TYR A 1 94 ? -4.678 -0.773 14.803 1.00 96.00 94 TYR A O 1
ATOM 756 N N . TRP A 1 95 ? -3.568 0.816 13.672 1.00 95.88 95 TRP A N 1
ATOM 757 C CA . TRP A 1 95 ? -4.398 1.901 14.203 1.00 95.88 95 TRP A CA 1
ATOM 758 C C . TRP A 1 95 ? -5.837 1.830 13.696 1.00 95.88 95 TRP A C 1
ATOM 760 O O . TRP A 1 95 ? -6.758 2.091 14.465 1.00 95.88 95 TRP A O 1
ATOM 770 N N . THR A 1 96 ? -6.045 1.397 12.452 1.00 94.31 96 THR A N 1
ATOM 771 C CA . THR A 1 96 ? -7.382 1.162 11.892 1.00 94.31 96 THR A CA 1
ATOM 772 C C . THR A 1 96 ? -8.141 0.098 12.681 1.00 94.31 96 THR A C 1
ATOM 774 O O . THR A 1 96 ? -9.288 0.323 13.042 1.00 94.31 96 THR A O 1
ATOM 777 N N . LEU A 1 97 ? -7.512 -1.025 13.030 1.00 95.00 97 LEU A N 1
ATOM 778 C CA . LEU A 1 97 ? -8.145 -2.069 13.843 1.00 95.00 97 LEU A CA 1
ATOM 779 C C . LEU A 1 97 ? -8.367 -1.627 15.290 1.00 95.00 97 LEU A C 1
ATOM 781 O O . LEU A 1 97 ? -9.387 -1.955 15.891 1.00 95.00 97 LEU A O 1
ATOM 785 N N . LYS A 1 98 ? -7.422 -0.871 15.853 1.00 95.06 98 LYS A N 1
ATOM 786 C CA . LYS A 1 98 ? -7.477 -0.430 17.249 1.00 95.06 98 LYS A CA 1
ATOM 787 C C . LYS A 1 98 ? -8.482 0.694 17.493 1.00 95.06 98 LYS A C 1
ATOM 789 O O . LYS A 1 98 ? -9.096 0.739 18.555 1.00 95.06 98 LYS A O 1
ATOM 794 N N . HIS A 1 99 ? -8.600 1.632 16.559 1.00 94.06 99 HIS A N 1
ATOM 795 C CA . HIS A 1 99 ? -9.402 2.846 16.715 1.00 94.06 99 HIS A CA 1
ATOM 796 C C . HIS A 1 99 ? -10.586 2.935 15.752 1.00 94.06 99 HIS A C 1
ATOM 798 O O . HIS A 1 99 ? -11.490 3.727 15.979 1.00 94.06 99 HIS A O 1
ATOM 804 N N . GLY A 1 100 ? -10.617 2.135 14.690 1.00 90.00 100 GLY A N 1
ATOM 805 C CA . GLY A 1 100 ? -11.726 2.117 13.741 1.00 90.00 100 GLY A CA 1
ATOM 806 C C . GLY A 1 100 ? -13.077 1.742 14.357 1.00 90.00 100 GLY A C 1
ATOM 807 O O . GLY A 1 100 ? -14.042 2.429 14.031 1.00 90.00 100 GLY A O 1
ATOM 808 N N . PRO A 1 101 ? -13.192 0.743 15.260 1.00 92.50 101 PRO A N 1
ATOM 809 C CA . PRO A 1 101 ? -14.492 0.341 15.801 1.00 92.50 101 PRO A CA 1
ATOM 810 C C . PRO A 1 101 ? -15.270 1.482 16.475 1.00 92.50 101 PRO A C 1
ATOM 812 O O . PRO A 1 101 ? -16.472 1.600 16.259 1.00 92.50 101 PRO A O 1
ATOM 815 N N . SER A 1 102 ? -14.595 2.395 17.187 1.00 91.56 102 SER A N 1
ATOM 816 C CA . SER A 1 102 ? -15.249 3.555 17.822 1.00 91.56 102 SER A CA 1
ATOM 817 C C . SER A 1 102 ? -15.761 4.606 16.829 1.00 91.56 102 SER A C 1
ATOM 819 O O . SER A 1 102 ? -16.513 5.500 17.198 1.00 91.56 102 SER A O 1
ATOM 821 N N . LYS A 1 103 ? -15.375 4.530 15.550 1.00 91.88 103 LYS A N 1
ATOM 822 C CA . LYS A 1 103 ? -15.925 5.380 14.478 1.00 91.88 103 LYS A CA 1
ATOM 823 C C . LYS A 1 103 ? -17.135 4.756 13.782 1.00 91.88 103 LYS A C 1
ATOM 825 O O . LYS A 1 103 ? -17.773 5.411 12.959 1.00 91.88 103 LYS A O 1
ATOM 830 N N . TRP A 1 104 ? -17.448 3.506 14.110 1.00 90.69 104 TRP A N 1
ATOM 831 C CA . TRP A 1 104 ? -18.563 2.743 13.560 1.00 90.69 104 TRP A CA 1
ATOM 832 C C . TRP A 1 104 ? -19.608 2.408 14.632 1.00 90.69 104 TRP A C 1
ATOM 834 O O . TRP A 1 104 ? -20.345 1.441 14.478 1.00 90.69 104 TRP A O 1
ATOM 844 N N . GLU A 1 105 ? -19.724 3.214 15.693 1.00 90.00 105 GLU A N 1
ATOM 845 C CA . GLU A 1 105 ? -20.730 3.030 16.757 1.00 90.00 105 GLU A CA 1
ATOM 846 C C . GLU A 1 105 ? -22.165 2.989 16.201 1.00 90.00 105 GLU A C 1
ATOM 848 O O . GLU A 1 105 ? -23.002 2.216 16.662 1.00 90.00 105 GLU A O 1
ATOM 853 N N . GLN A 1 106 ? -22.432 3.755 15.139 1.00 93.12 106 GLN A N 1
ATOM 854 C CA . GLN A 1 106 ? -23.698 3.744 14.400 1.00 93.12 106 GLN A CA 1
ATOM 855 C C . GLN A 1 106 ? -23.948 2.459 13.587 1.00 93.12 106 GLN A C 1
ATOM 857 O O . GLN A 1 106 ? -25.065 2.236 13.125 1.00 93.12 106 GLN A O 1
ATOM 862 N N . ALA A 1 107 ? -22.926 1.628 13.372 1.00 93.31 107 ALA A N 1
ATOM 863 C CA . ALA A 1 107 ? -22.996 0.389 12.602 1.00 93.31 107 ALA A CA 1
ATOM 864 C C . ALA A 1 107 ? -22.212 -0.739 13.309 1.00 93.31 107 ALA A C 1
ATOM 866 O O . ALA A 1 107 ? -21.128 -1.114 12.851 1.00 93.31 107 ALA A O 1
ATOM 867 N N . PRO A 1 108 ? -22.770 -1.330 14.385 1.00 92.44 108 PRO A N 1
ATOM 868 C CA . PRO A 1 108 ? -22.085 -2.336 15.207 1.00 92.44 108 PRO A CA 1
ATOM 869 C C . PRO A 1 108 ? -21.554 -3.529 14.406 1.00 92.44 108 PRO A C 1
ATOM 871 O O . PRO A 1 108 ? -20.443 -3.992 14.634 1.00 92.44 108 PRO A O 1
ATOM 874 N N . LEU A 1 109 ? -22.293 -3.958 13.374 1.00 94.69 109 LEU A N 1
ATOM 875 C CA . LEU A 1 109 ? -21.849 -5.024 12.472 1.00 94.69 109 LEU A CA 1
ATOM 876 C C . LEU A 1 109 ? -20.507 -4.707 11.796 1.00 94.69 109 LEU A C 1
ATOM 878 O O . LEU A 1 109 ? -19.704 -5.613 11.600 1.00 94.69 109 LEU A O 1
ATOM 882 N N . VAL A 1 110 ? -20.250 -3.447 11.443 1.00 93.19 110 VAL A N 1
ATOM 883 C CA . VAL A 1 110 ? -18.976 -3.024 10.845 1.00 93.19 110 VAL A CA 1
ATOM 884 C C . VAL A 1 110 ? -17.898 -2.899 11.918 1.00 93.19 110 VAL A C 1
ATOM 886 O O . VAL A 1 110 ? -16.782 -3.368 11.703 1.00 93.19 110 VAL A O 1
ATOM 889 N N . ALA A 1 111 ? -18.231 -2.309 13.069 1.00 93.19 111 ALA A N 1
ATOM 890 C CA . ALA A 1 111 ? -17.303 -2.124 14.183 1.00 93.19 111 ALA A CA 1
ATOM 891 C C . ALA A 1 111 ? -16.720 -3.459 14.677 1.00 93.19 111 ALA A C 1
ATOM 893 O O . ALA A 1 111 ? -15.499 -3.597 14.782 1.00 93.19 111 ALA A O 1
ATOM 894 N N . ASP A 1 112 ? -17.581 -4.455 14.890 1.00 94.38 112 ASP A N 1
ATOM 895 C CA . ASP A 1 112 ? -17.206 -5.762 15.441 1.00 94.38 112 ASP A CA 1
ATOM 896 C C . ASP A 1 112 ? -16.479 -6.648 14.419 1.00 94.38 112 ASP A C 1
ATOM 898 O O . ASP A 1 112 ? -15.679 -7.510 14.784 1.00 94.38 112 ASP A O 1
ATOM 902 N N . ASN A 1 113 ? -16.724 -6.428 13.122 1.00 96.00 113 ASN A N 1
ATOM 903 C CA . ASN A 1 113 ? -16.161 -7.238 12.039 1.00 96.00 113 ASN A CA 1
ATOM 904 C C . ASN A 1 113 ? -15.069 -6.512 11.245 1.00 96.00 113 ASN A C 1
ATOM 906 O O . ASN A 1 113 ? -14.687 -6.975 10.171 1.00 96.00 113 ASN A O 1
ATOM 910 N N . LEU A 1 114 ? -14.528 -5.399 11.746 1.00 93.69 114 LEU A N 1
ATOM 911 C CA . LEU A 1 114 ? -13.597 -4.561 10.986 1.00 93.69 114 LEU A CA 1
ATOM 912 C C . LEU A 1 114 ? -12.349 -5.327 10.508 1.00 93.69 114 LEU A C 1
ATOM 914 O O . LEU A 1 114 ? -11.899 -5.142 9.378 1.00 93.69 114 LEU A O 1
ATOM 918 N N . GLY A 1 115 ? -11.827 -6.241 11.333 1.00 95.06 115 GLY A N 1
ATOM 919 C CA . GLY A 1 115 ? -10.717 -7.118 10.948 1.00 95.06 115 GLY A CA 1
ATOM 920 C C . GLY A 1 115 ? -11.069 -8.097 9.830 1.00 95.06 115 GLY A C 1
ATOM 921 O O . GLY A 1 115 ? -10.271 -8.297 8.913 1.00 95.06 115 GLY A O 1
ATOM 922 N N . LEU A 1 116 ? -12.281 -8.657 9.856 1.00 96.44 116 LEU A N 1
ATOM 923 C CA . LEU A 1 116 ? -12.776 -9.519 8.785 1.00 96.44 116 LEU A CA 1
ATOM 924 C C . LEU A 1 116 ? -12.982 -8.719 7.494 1.00 96.44 116 LEU A C 1
ATOM 926 O O . LEU A 1 116 ? -12.563 -9.171 6.434 1.00 96.44 116 LEU A O 1
ATOM 930 N N . ILE A 1 117 ? -13.559 -7.519 7.588 1.00 96.00 117 ILE A N 1
ATOM 931 C CA . ILE A 1 117 ? -13.771 -6.617 6.448 1.00 96.00 117 ILE A CA 1
ATOM 932 C C . ILE A 1 117 ? -12.440 -6.270 5.785 1.00 96.00 117 ILE A C 1
ATOM 934 O O . ILE A 1 117 ? -12.331 -6.385 4.567 1.00 96.00 117 ILE A O 1
ATOM 938 N N . LEU A 1 118 ? -11.418 -5.903 6.564 1.00 96.12 118 LEU A N 1
ATOM 939 C CA . LEU A 1 118 ? -10.083 -5.641 6.025 1.00 96.12 118 LEU A CA 1
ATOM 940 C C . LEU A 1 118 ? -9.467 -6.892 5.397 1.00 96.12 118 LEU A C 1
ATOM 942 O O . LEU A 1 118 ? -8.935 -6.817 4.297 1.00 96.12 118 LEU A O 1
ATOM 946 N N . THR A 1 119 ? -9.574 -8.052 6.046 1.00 96.81 119 THR A N 1
ATOM 947 C CA . THR A 1 119 ? -8.999 -9.302 5.522 1.00 96.81 119 THR A CA 1
ATOM 948 C C . THR A 1 119 ? -9.649 -9.708 4.199 1.00 96.81 119 THR A C 1
ATOM 950 O O . THR A 1 119 ? -8.954 -9.997 3.225 1.00 96.81 119 THR A O 1
ATOM 953 N N . VAL A 1 120 ? -10.982 -9.695 4.139 1.00 97.69 120 VAL A N 1
ATOM 954 C CA . VAL A 1 120 ? -11.742 -10.005 2.921 1.00 97.69 120 VAL A CA 1
ATOM 955 C C . VAL A 1 120 ? -11.491 -8.940 1.855 1.00 97.69 120 VAL A C 1
ATOM 957 O O . VAL A 1 120 ? -11.271 -9.286 0.700 1.00 97.69 120 VAL A O 1
ATOM 960 N N . GLY A 1 121 ? -11.448 -7.662 2.234 1.00 97.12 121 GLY A N 1
ATOM 961 C CA . GLY A 1 121 ? -11.119 -6.546 1.347 1.00 97.12 121 GLY A CA 1
ATOM 962 C C . GLY A 1 121 ? -9.748 -6.703 0.694 1.00 97.12 121 GLY A C 1
ATOM 963 O O . GLY A 1 121 ? -9.649 -6.652 -0.530 1.00 97.12 121 GLY A O 1
ATOM 964 N N . ILE A 1 122 ? -8.707 -6.974 1.484 1.00 97.38 122 ILE A N 1
ATOM 965 C CA . ILE A 1 122 ? -7.350 -7.237 0.988 1.00 97.38 122 ILE A CA 1
ATOM 966 C C . ILE A 1 122 ? -7.350 -8.469 0.080 1.00 97.38 122 ILE A C 1
ATOM 968 O O . ILE A 1 122 ? -6.802 -8.408 -1.015 1.00 97.38 122 ILE A O 1
ATOM 972 N N . ALA A 1 123 ? -7.995 -9.571 0.473 1.00 97.69 123 ALA A N 1
ATOM 973 C CA . ALA A 1 123 ? -8.056 -10.782 -0.348 1.00 97.69 123 ALA A CA 1
ATOM 974 C C . ALA A 1 123 ? -8.749 -10.542 -1.703 1.00 97.69 123 ALA A C 1
ATOM 976 O O . ALA A 1 123 ? -8.265 -11.006 -2.738 1.00 97.69 123 ALA A O 1
ATOM 977 N N . MET A 1 124 ? -9.848 -9.782 -1.715 1.00 97.06 124 MET A N 1
ATOM 978 C CA . MET A 1 124 ? -10.537 -9.388 -2.945 1.00 97.06 124 MET A CA 1
ATOM 979 C C . MET A 1 124 ? -9.656 -8.492 -3.817 1.00 97.06 124 MET A C 1
ATOM 981 O O . MET A 1 124 ? -9.550 -8.738 -5.018 1.00 97.06 124 MET A O 1
ATOM 985 N N . MET A 1 125 ? -8.980 -7.500 -3.230 1.00 96.50 125 MET A N 1
ATOM 986 C CA . MET A 1 125 ? -8.075 -6.616 -3.969 1.00 96.50 125 MET A CA 1
ATOM 987 C C . MET A 1 125 ? -6.861 -7.371 -4.516 1.00 96.50 125 MET A C 1
ATOM 989 O O . MET A 1 125 ? -6.480 -7.162 -5.665 1.00 96.50 125 MET A O 1
ATOM 993 N N . LEU A 1 126 ? -6.302 -8.322 -3.764 1.00 96.38 126 LEU A N 1
ATOM 994 C CA . LEU A 1 126 ? -5.247 -9.220 -4.241 1.00 96.38 126 LEU A CA 1
ATOM 995 C C . LEU A 1 126 ? -5.718 -10.030 -5.450 1.00 96.38 126 LEU A C 1
ATOM 997 O O . LEU A 1 126 ? -5.021 -10.086 -6.464 1.00 96.38 126 LEU A O 1
ATOM 1001 N N . ALA A 1 127 ? -6.910 -10.628 -5.376 1.00 96.12 127 ALA A N 1
ATOM 1002 C CA . ALA A 1 127 ? -7.488 -11.368 -6.494 1.00 96.12 127 ALA A CA 1
ATOM 1003 C C . ALA A 1 127 ? -7.719 -10.464 -7.716 1.00 96.12 127 ALA A C 1
ATOM 1005 O O . ALA A 1 127 ? -7.404 -10.862 -8.839 1.00 96.12 127 ALA A O 1
ATOM 1006 N N . MET A 1 128 ? -8.206 -9.239 -7.499 1.00 94.50 128 MET A N 1
ATOM 1007 C CA . MET A 1 128 ? -8.427 -8.250 -8.552 1.00 94.50 128 MET A CA 1
ATOM 1008 C C . MET A 1 128 ? -7.112 -7.828 -9.217 1.00 94.50 128 MET A C 1
ATOM 1010 O O . MET A 1 128 ? -7.015 -7.878 -10.442 1.00 94.50 128 MET A O 1
ATOM 1014 N N . HIS A 1 129 ? -6.076 -7.492 -8.445 1.00 93.31 129 HIS A N 1
ATOM 1015 C CA . HIS A 1 129 ? -4.761 -7.138 -8.987 1.00 93.31 129 HIS A CA 1
ATOM 1016 C C . HIS A 1 129 ? -4.091 -8.319 -9.696 1.00 93.31 129 HIS A C 1
ATOM 1018 O O . HIS A 1 129 ? -3.475 -8.127 -10.741 1.00 93.31 129 HIS A O 1
ATOM 1024 N N . LEU A 1 130 ? -4.256 -9.551 -9.205 1.00 92.94 130 LEU A N 1
ATOM 1025 C CA . LEU A 1 130 ? -3.779 -10.750 -9.902 1.00 92.94 130 LEU A CA 1
ATOM 1026 C C . LEU A 1 130 ? -4.504 -10.967 -11.233 1.00 92.94 130 LEU A C 1
ATOM 1028 O O . LEU A 1 130 ? -3.861 -11.253 -12.245 1.00 92.94 130 LEU A O 1
ATOM 1032 N N . ALA A 1 131 ? -5.831 -10.833 -11.250 1.00 92.75 131 ALA A N 1
ATOM 1033 C CA . ALA A 1 131 ? -6.624 -10.943 -12.470 1.00 92.75 131 ALA A CA 1
ATOM 1034 C C . ALA A 1 131 ? -6.239 -9.849 -13.476 1.00 92.75 131 ALA A C 1
ATOM 1036 O O . ALA A 1 131 ? -5.996 -10.146 -14.648 1.00 92.75 131 ALA A O 1
ATOM 1037 N N . PHE A 1 132 ? -6.085 -8.610 -13.005 1.00 92.00 132 PHE A N 1
ATOM 1038 C CA . PHE A 1 132 ? -5.633 -7.490 -13.820 1.00 92.00 132 PHE A CA 1
ATOM 1039 C C . PHE A 1 132 ? -4.233 -7.742 -14.381 1.00 92.00 132 PHE A C 1
ATOM 1041 O O . PHE A 1 132 ? -4.039 -7.677 -15.595 1.00 92.00 132 PHE A O 1
ATOM 1048 N N . ARG A 1 133 ? -3.278 -8.159 -13.542 1.00 89.12 133 ARG A N 1
ATOM 1049 C CA . ARG A 1 133 ? -1.925 -8.502 -13.988 1.00 89.12 133 ARG A CA 1
ATOM 1050 C C . ARG A 1 133 ? -1.946 -9.577 -15.070 1.00 89.12 133 ARG A C 1
ATOM 1052 O O . ARG A 1 133 ? -1.199 -9.447 -16.033 1.00 89.12 133 ARG A O 1
ATOM 1059 N N . ARG A 1 134 ? -2.794 -10.604 -14.962 1.00 90.06 134 ARG A N 1
ATOM 1060 C CA . ARG A 1 134 ? -2.940 -11.644 -16.000 1.00 90.06 134 ARG A CA 1
ATOM 1061 C C . ARG A 1 134 ? -3.506 -11.108 -17.317 1.00 90.06 134 ARG A C 1
ATOM 1063 O O . ARG A 1 134 ? -3.190 -11.663 -18.363 1.00 90.06 134 ARG A O 1
ATOM 1070 N N . SER A 1 135 ? -4.316 -10.051 -17.275 1.00 90.06 135 SER A N 1
ATOM 1071 C CA . SER A 1 135 ? -4.859 -9.400 -18.476 1.00 90.06 135 SER A CA 1
ATOM 1072 C C . SER A 1 135 ? -3.833 -8.522 -19.210 1.00 90.06 135 SER A C 1
ATOM 1074 O O . SER A 1 135 ? -3.954 -8.298 -20.415 1.00 90.06 135 SER A O 1
ATOM 1076 N N . CYS A 1 136 ? -2.797 -8.051 -18.509 1.00 87.44 136 CYS A N 1
ATOM 1077 C CA . CYS A 1 136 ? -1.749 -7.212 -19.079 1.00 87.44 136 CYS A CA 1
ATOM 1078 C C . CYS A 1 136 ? -0.794 -8.005 -19.981 1.00 87.44 136 CYS A C 1
ATOM 1080 O O . CYS A 1 136 ? -0.211 -9.012 -19.565 1.00 87.44 136 CYS A O 1
ATOM 1082 N N . LYS A 1 137 ? -0.559 -7.488 -2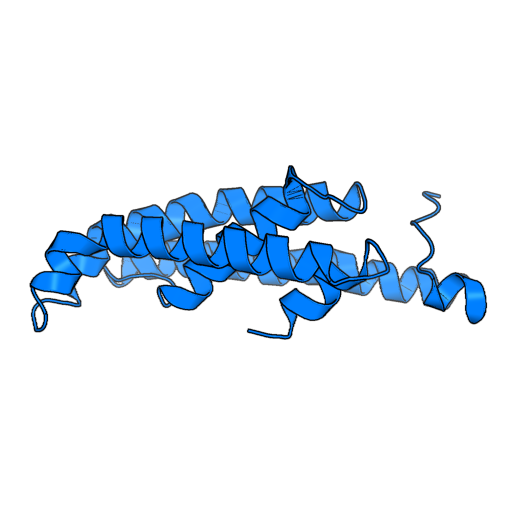1.195 1.00 84.25 137 LYS A N 1
ATOM 1083 C CA . LYS A 1 137 ? 0.400 -8.068 -22.149 1.00 84.25 137 LYS A CA 1
ATOM 1084 C C . LYS A 1 137 ? 1.842 -7.885 -21.683 1.00 84.25 137 LYS A C 1
ATOM 1086 O O . LYS A 1 137 ? 2.613 -8.841 -21.732 1.00 84.25 137 LYS A O 1
ATOM 1091 N N . ASN A 1 138 ? 2.199 -6.686 -21.217 1.00 81.88 138 ASN A N 1
ATOM 1092 C CA . ASN A 1 138 ? 3.537 -6.416 -20.700 1.00 81.88 138 ASN A CA 1
ATOM 1093 C C . ASN A 1 138 ? 3.564 -6.518 -19.177 1.00 81.88 138 ASN A C 1
ATOM 1095 O O . ASN A 1 138 ? 2.560 -6.320 -18.492 1.00 81.88 138 ASN A O 1
ATOM 1099 N N . ILE A 1 139 ? 4.745 -6.821 -18.643 1.00 76.94 139 ILE A N 1
ATOM 1100 C CA . ILE A 1 139 ? 4.948 -6.967 -17.202 1.00 76.94 139 ILE A CA 1
ATOM 1101 C C . ILE A 1 139 ? 4.777 -5.620 -16.470 1.00 76.94 139 ILE A C 1
ATOM 1103 O O . ILE A 1 139 ? 4.222 -5.581 -15.376 1.00 76.94 139 ILE A O 1
ATOM 1107 N N . GLU A 1 140 ? 5.159 -4.514 -17.117 1.00 78.00 140 GLU A N 1
ATOM 1108 C CA . GLU A 1 140 ? 5.100 -3.137 -16.596 1.00 78.00 140 GLU A CA 1
ATOM 1109 C C . GLU A 1 140 ? 3.708 -2.530 -16.529 1.00 78.00 140 GLU A C 1
ATOM 1111 O O . GLU A 1 140 ? 3.457 -1.683 -15.673 1.00 78.00 140 GLU A O 1
ATOM 1116 N N . ASP A 1 141 ? 2.812 -2.974 -17.408 1.00 83.69 141 ASP A N 1
ATOM 1117 C CA . ASP A 1 141 ? 1.474 -2.404 -17.536 1.00 83.69 141 ASP A CA 1
ATOM 1118 C C . ASP A 1 141 ? 0.686 -2.572 -16.229 1.00 83.69 141 ASP A C 1
ATOM 1120 O O . ASP A 1 141 ? -0.011 -1.656 -15.805 1.00 83.69 141 ASP A O 1
ATOM 1124 N N . GLY A 1 142 ? 0.844 -3.720 -15.562 1.00 86.31 142 GLY A N 1
ATOM 1125 C CA . GLY A 1 142 ? 0.162 -4.038 -14.307 1.00 86.31 142 GLY A CA 1
ATOM 1126 C C . GLY A 1 142 ? 0.334 -2.947 -13.246 1.00 86.31 142 GLY A C 1
ATOM 1127 O O . GLY A 1 142 ? -0.637 -2.246 -12.961 1.00 86.31 142 GLY A O 1
ATOM 1128 N N . PRO A 1 143 ? 1.543 -2.768 -12.678 1.00 85.94 143 PRO A N 1
ATOM 1129 C CA . PRO A 1 143 ? 1.754 -1.781 -11.625 1.00 85.94 143 PRO A CA 1
ATOM 1130 C C . PRO A 1 143 ? 1.464 -0.359 -12.090 1.00 85.94 143 PRO A C 1
ATOM 1132 O O . PRO A 1 143 ? 0.869 0.399 -11.332 1.00 85.94 143 PRO A O 1
ATOM 1135 N N . PHE A 1 144 ? 1.846 -0.003 -13.322 1.00 84.31 144 PHE A N 1
ATOM 1136 C CA . PHE A 1 144 ? 1.661 1.352 -13.833 1.00 84.31 144 PHE A CA 1
ATOM 1137 C C . PHE A 1 144 ? 0.180 1.725 -13.931 1.00 84.31 144 PHE A C 1
ATOM 1139 O O . PHE A 1 144 ? -0.233 2.715 -13.339 1.00 84.31 144 PHE A O 1
ATOM 1146 N N . TRP A 1 145 ? -0.638 0.935 -14.630 1.00 84.50 145 TRP A N 1
ATOM 1147 C CA . TRP A 1 145 ? -2.043 1.285 -14.845 1.00 84.50 145 TRP A CA 1
ATOM 1148 C C . TRP A 1 145 ? -2.878 1.138 -13.580 1.00 84.50 145 TRP A C 1
ATOM 1150 O O . TRP A 1 145 ? -3.741 1.976 -13.324 1.00 84.50 145 TRP A O 1
ATOM 1160 N N . SER A 1 146 ? -2.612 0.122 -12.753 1.00 85.56 146 SER A N 1
ATOM 1161 C CA . SER A 1 146 ? -3.390 -0.056 -11.527 1.00 85.56 146 SER A CA 1
ATOM 1162 C C . SER A 1 146 ? -3.009 0.915 -10.408 1.00 85.56 146 SER A C 1
ATOM 1164 O O . SER A 1 146 ? -3.737 0.980 -9.428 1.00 85.56 146 SER A O 1
ATOM 1166 N N . ALA A 1 147 ? -1.915 1.676 -10.541 1.00 78.81 147 ALA A N 1
ATOM 1167 C CA . ALA A 1 147 ? -1.605 2.778 -9.626 1.00 78.81 147 ALA A CA 1
ATOM 1168 C C . ALA A 1 147 ? -2.534 3.993 -9.816 1.00 78.81 147 ALA A C 1
ATOM 1170 O O . ALA A 1 147 ? -2.697 4.785 -8.894 1.00 78.81 147 ALA A O 1
ATOM 1171 N N . TRP A 1 148 ? -3.144 4.141 -10.999 1.00 69.25 148 TRP A N 1
ATOM 1172 C CA . TRP A 1 148 ? -3.983 5.296 -11.360 1.00 69.25 148 TRP A CA 1
ATOM 1173 C C . TRP A 1 148 ? -5.464 4.948 -11.565 1.00 69.25 148 TRP A C 1
ATOM 1175 O O . TRP A 1 148 ? -6.261 5.835 -11.851 1.00 69.25 148 TRP A O 1
ATOM 1185 N N . GLY A 1 149 ? -5.820 3.663 -11.489 1.00 56.09 149 GLY A N 1
ATOM 1186 C CA . GLY A 1 149 ? -7.147 3.136 -11.827 1.00 56.09 149 GLY A CA 1
ATOM 1187 C C . GLY A 1 149 ? -8.028 2.754 -10.635 1.00 56.09 149 GLY A C 1
ATOM 1188 O O . GLY A 1 149 ? -8.963 1.980 -10.832 1.00 56.09 149 GLY A O 1
ATOM 1189 N N . LEU A 1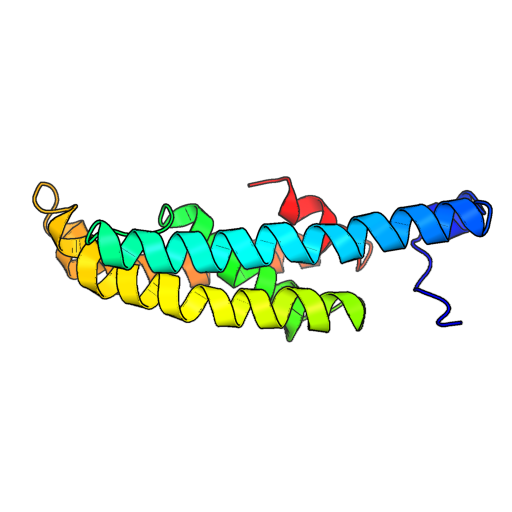 150 ? -7.707 3.232 -9.427 1.00 45.28 150 LEU A N 1
ATOM 1190 C CA . LEU A 1 150 ? -8.545 3.093 -8.228 1.00 45.28 150 LEU A CA 1
ATOM 1191 C C . LEU A 1 150 ? -9.476 4.296 -8.061 1.00 45.28 150 LEU A C 1
ATOM 1193 O O . LEU A 1 150 ? -8.991 5.437 -8.228 1.00 45.28 150 LEU A O 1
#

Radius of gyration: 17.82 Å; chains: 1; bounding box: 50×25×47 Å

InterPro domains:
  IPR039020 Terpene cyclase PaxB-like [PF25129] (10-149)
  IPR039020 Terpene cyclase PaxB-like [PTHR42038] (18-147)

Secondary structure (DSSP, 8-state):
---PPPPHHHHHH---HHHHHHHHHHHHHHHHHHHHHHHHHHHHHHHHTS-SS-HHHHHHHHHHHHIIIIIS-SSHHHHHHHHHHHHHHHHHHHHHHHHSGGG-TT-HHHHHTHHHHHHHHHHHHHHHHHHHHHH-SSTTHHHHHHTT--